Protein AF-A0AB36V144-F1 (afdb_monomer)

Structure (mmCIF, N/CA/C/O backbone):
data_AF-A0AB36V144-F1
#
_entry.id   AF-A0AB36V144-F1
#
loop_
_atom_site.group_PDB
_atom_site.id
_atom_site.type_symbol
_atom_site.label_atom_id
_atom_site.label_alt_id
_atom_site.label_comp_id
_atom_site.label_asym_id
_atom_site.label_entity_id
_atom_site.label_seq_id
_atom_site.pdbx_PDB_ins_code
_atom_site.Cartn_x
_atom_site.Cartn_y
_atom_site.Cartn_z
_atom_site.occupancy
_atom_site.B_iso_or_equiv
_atom_site.auth_seq_id
_atom_site.auth_comp_id
_atom_site.auth_asym_id
_atom_site.auth_atom_id
_atom_site.pdbx_PDB_model_num
ATOM 1 N N . MET A 1 1 ? 5.439 10.317 -1.975 1.00 59.59 1 MET A N 1
ATOM 2 C CA . MET A 1 1 ? 4.777 9.023 -1.677 1.00 59.59 1 MET A CA 1
ATOM 3 C C . MET A 1 1 ? 3.755 9.092 -0.541 1.00 59.59 1 MET A C 1
ATOM 5 O O . MET A 1 1 ? 2.732 8.418 -0.622 1.00 59.59 1 MET A O 1
ATOM 9 N N . ASP A 1 2 ? 3.993 9.880 0.512 1.00 68.00 2 ASP A N 1
ATOM 10 C CA . ASP A 1 2 ? 3.191 9.797 1.740 1.00 68.00 2 ASP A CA 1
ATOM 11 C C . ASP A 1 2 ? 1.730 10.237 1.601 1.00 68.00 2 ASP A C 1
ATOM 13 O O . ASP A 1 2 ? 0.830 9.527 2.039 1.00 68.00 2 ASP A O 1
ATOM 17 N N . LYS A 1 3 ? 1.474 11.369 0.938 1.00 78.19 3 LYS A N 1
ATOM 18 C CA . LYS A 1 3 ? 0.106 11.875 0.738 1.00 78.19 3 LYS A CA 1
ATOM 19 C C . LYS A 1 3 ? -0.752 10.902 -0.079 1.00 78.19 3 LYS A C 1
ATOM 21 O O . LYS A 1 3 ? -1.842 10.558 0.354 1.00 78.19 3 LYS A O 1
ATOM 26 N N . ILE A 1 4 ? -0.203 10.390 -1.183 1.00 77.56 4 ILE A N 1
ATOM 27 C CA . ILE A 1 4 ? -0.895 9.475 -2.106 1.00 77.56 4 ILE A CA 1
ATOM 28 C C . ILE A 1 4 ? -1.234 8.145 -1.421 1.00 77.56 4 ILE A C 1
ATOM 30 O O . ILE A 1 4 ? -2.373 7.700 -1.470 1.00 77.56 4 ILE A O 1
ATOM 34 N N . SER A 1 5 ? -0.273 7.520 -0.733 1.00 76.38 5 SER A N 1
ATOM 35 C CA . SER A 1 5 ? -0.536 6.262 -0.011 1.00 76.38 5 SER A CA 1
ATOM 36 C C . SER A 1 5 ? -1.549 6.445 1.124 1.00 76.38 5 SER A C 1
ATOM 38 O O . SER A 1 5 ? -2.386 5.575 1.331 1.00 76.38 5 SER A O 1
ATOM 40 N N . THR A 1 6 ? -1.530 7.579 1.834 1.00 82.44 6 THR A N 1
ATOM 41 C CA . THR A 1 6 ? -2.549 7.877 2.856 1.00 82.44 6 THR A CA 1
ATOM 42 C C . THR A 1 6 ? -3.933 8.077 2.241 1.00 82.44 6 THR A C 1
ATOM 44 O O . THR A 1 6 ? -4.915 7.597 2.797 1.00 82.44 6 THR A O 1
ATOM 47 N N . GLU A 1 7 ? -4.028 8.781 1.116 1.00 85.31 7 GLU A N 1
ATOM 48 C CA . GLU A 1 7 ? -5.297 9.034 0.429 1.00 85.31 7 GLU A CA 1
ATOM 49 C C . GLU A 1 7 ? -5.939 7.737 -0.076 1.00 85.31 7 GLU A C 1
ATOM 51 O O . GLU A 1 7 ? -7.120 7.501 0.169 1.00 85.31 7 GLU A O 1
ATOM 56 N N . ILE A 1 8 ? -5.146 6.847 -0.681 1.00 82.44 8 ILE A N 1
ATOM 57 C CA . ILE A 1 8 ? -5.614 5.532 -1.142 1.00 82.44 8 ILE A CA 1
ATOM 58 C C . ILE A 1 8 ? -6.207 4.729 0.023 1.00 82.44 8 ILE A C 1
ATOM 60 O O . ILE A 1 8 ? -7.322 4.229 -0.093 1.00 82.44 8 ILE A O 1
ATOM 64 N N . ILE A 1 9 ? -5.496 4.670 1.152 1.00 85.81 9 ILE A N 1
ATOM 65 C CA . ILE A 1 9 ? -5.888 3.905 2.349 1.00 85.81 9 ILE A CA 1
ATOM 66 C C . ILE A 1 9 ? -7.124 4.490 3.035 1.00 85.81 9 ILE A C 1
ATOM 68 O O . ILE A 1 9 ? -7.932 3.757 3.600 1.00 85.81 9 ILE A O 1
ATOM 72 N N . LYS A 1 10 ? -7.291 5.815 3.005 1.00 84.25 10 LYS A N 1
ATOM 73 C CA . LYS A 1 10 ? -8.473 6.465 3.584 1.00 84.25 10 LYS A CA 1
ATOM 74 C C . LYS A 1 10 ? -9.726 6.274 2.735 1.00 84.25 10 LYS A C 1
ATOM 76 O O . LYS A 1 10 ? -10.810 6.198 3.302 1.00 84.25 10 LYS A O 1
ATOM 81 N N . ASN A 1 11 ? -9.571 6.195 1.416 1.00 85.06 11 ASN A N 1
ATOM 82 C CA . ASN A 1 11 ? -10.694 6.140 0.481 1.00 85.06 11 ASN A CA 1
ATOM 83 C C . ASN A 1 11 ? -11.094 4.712 0.073 1.00 85.06 11 ASN A C 1
ATOM 85 O O . ASN A 1 11 ? -12.143 4.546 -0.542 1.00 85.06 11 ASN A O 1
ATOM 89 N N . HIS A 1 12 ? -10.285 3.694 0.391 1.00 81.44 12 HIS A N 1
ATOM 90 C CA . HIS A 1 12 ? -10.536 2.305 -0.001 1.00 81.44 12 HIS A CA 1
ATOM 91 C C . HIS A 1 12 ? -10.318 1.348 1.172 1.00 81.44 12 HIS A C 1
ATOM 93 O O . HIS A 1 12 ? -9.294 1.402 1.853 1.00 81.44 12 HIS A O 1
ATOM 99 N N . ASP A 1 13 ? -11.269 0.436 1.375 1.00 78.31 13 ASP A N 1
ATOM 100 C CA . ASP A 1 13 ? -11.190 -0.576 2.434 1.00 78.31 13 ASP A CA 1
ATOM 101 C C . ASP A 1 13 ? -10.320 -1.777 2.049 1.00 78.31 13 ASP A C 1
ATOM 103 O O . ASP A 1 13 ? -9.638 -2.366 2.893 1.00 78.31 13 ASP A O 1
ATOM 107 N N . VAL A 1 14 ? -10.327 -2.109 0.756 1.00 81.25 14 VAL A N 1
ATOM 108 C CA . VAL A 1 14 ? -9.574 -3.212 0.163 1.00 81.25 14 VAL A CA 1
ATOM 109 C C . VAL A 1 14 ? -8.811 -2.693 -1.047 1.00 81.25 14 VAL A C 1
ATOM 111 O O . VAL A 1 14 ? -9.388 -2.079 -1.944 1.00 81.25 14 VAL A O 1
ATOM 114 N N . ILE A 1 15 ? -7.507 -2.946 -1.075 1.00 83.31 15 ILE A N 1
ATOM 115 C CA . ILE A 1 15 ? -6.599 -2.493 -2.128 1.00 83.31 15 ILE A CA 1
ATOM 116 C C . ILE A 1 15 ? -5.980 -3.722 -2.783 1.00 83.31 15 ILE A C 1
ATOM 118 O O . ILE A 1 15 ? -5.223 -4.456 -2.150 1.00 83.31 15 ILE A O 1
ATOM 122 N N . GLY A 1 16 ? -6.300 -3.944 -4.056 1.00 78.50 16 GLY A N 1
ATOM 123 C CA . GLY A 1 16 ? -5.643 -4.951 -4.883 1.00 78.50 16 GLY A CA 1
ATOM 124 C C . GLY A 1 16 ? -4.365 -4.388 -5.500 1.00 78.50 16 GLY A C 1
ATOM 125 O O . GLY A 1 16 ? -4.411 -3.366 -6.184 1.00 78.50 16 GLY A O 1
ATOM 126 N N . ILE A 1 17 ? -3.232 -5.044 -5.269 1.00 76.44 17 ILE A N 1
ATOM 127 C CA . ILE A 1 17 ? -1.964 -4.756 -5.942 1.00 76.44 17 ILE A CA 1
ATOM 128 C C . ILE A 1 17 ? -1.648 -5.955 -6.824 1.00 76.44 17 ILE A C 1
ATOM 130 O O . ILE A 1 17 ? -1.363 -7.042 -6.327 1.00 76.44 17 ILE A O 1
ATOM 134 N N . GLU A 1 18 ? -1.693 -5.771 -8.137 1.00 69.94 18 GLU A N 1
ATOM 135 C CA . GLU A 1 18 ? -1.201 -6.794 -9.053 1.00 69.94 18 GLU A CA 1
ATOM 136 C C . GLU A 1 18 ? 0.328 -6.817 -8.997 1.00 69.94 18 GLU A C 1
ATOM 138 O O . GLU A 1 18 ? 0.978 -5.778 -9.159 1.00 69.94 18 GLU A O 1
ATOM 143 N N . ASP A 1 19 ? 0.913 -8.004 -8.824 1.00 68.25 19 ASP A N 1
ATOM 144 C CA . ASP A 1 19 ? 2.340 -8.242 -9.068 1.00 68.25 19 ASP A CA 1
ATOM 145 C C . ASP A 1 19 ? 2.591 -8.306 -10.585 1.00 68.25 19 ASP A C 1
ATOM 147 O O . ASP A 1 19 ? 3.176 -9.239 -11.134 1.00 68.25 19 ASP A O 1
ATOM 151 N N . LEU A 1 20 ? 2.082 -7.305 -11.311 1.00 58.34 20 LEU A N 1
ATOM 152 C CA . LEU A 1 20 ? 2.562 -6.992 -12.642 1.00 58.34 20 LEU A CA 1
ATOM 153 C C . LEU A 1 20 ? 4.005 -6.579 -12.429 1.00 58.34 20 LEU A C 1
ATOM 155 O O . LEU A 1 20 ? 4.261 -5.439 -12.035 1.00 58.34 20 LEU A O 1
ATOM 159 N N . GLN A 1 21 ? 4.912 -7.543 -12.627 1.00 54.88 21 GLN A N 1
ATOM 160 C CA . GLN A 1 21 ? 6.357 -7.377 -12.549 1.00 54.88 21 GLN A CA 1
ATOM 161 C C . GLN A 1 21 ? 6.699 -5.935 -12.903 1.00 54.88 21 GLN A C 1
ATOM 163 O O . GLN A 1 21 ? 6.316 -5.479 -13.982 1.00 54.88 21 GLN A O 1
ATOM 168 N N . VAL A 1 22 ? 7.373 -5.210 -12.009 1.00 56.59 22 VAL A N 1
ATOM 169 C CA . VAL A 1 22 ? 7.750 -3.792 -12.184 1.00 56.59 22 VAL A CA 1
ATOM 170 C C . VAL A 1 22 ? 8.256 -3.510 -13.616 1.00 56.59 22 VAL A C 1
ATOM 172 O O . VAL A 1 22 ? 7.976 -2.459 -14.189 1.00 56.59 22 VAL A O 1
ATOM 175 N N . SER A 1 23 ? 8.870 -4.513 -14.249 1.00 56.91 23 SER A N 1
ATOM 176 C CA . SER A 1 23 ? 9.149 -4.676 -15.682 1.00 56.91 23 SER A CA 1
ATOM 177 C C . SER A 1 23 ? 8.066 -4.186 -16.664 1.00 56.91 23 SER A C 1
ATOM 179 O O . SER A 1 23 ? 8.393 -3.508 -17.632 1.00 56.91 23 SER A O 1
ATOM 181 N N . ASN A 1 24 ? 6.789 -4.537 -16.483 1.00 57.94 24 ASN A N 1
ATOM 182 C CA . ASN A 1 24 ? 5.692 -4.171 -17.386 1.00 57.94 24 ASN A CA 1
ATOM 183 C C . ASN A 1 24 ? 5.170 -2.751 -17.130 1.00 57.94 24 ASN A C 1
ATOM 185 O O . ASN A 1 24 ? 4.785 -2.070 -18.080 1.00 57.94 24 ASN A O 1
ATOM 189 N N . MET A 1 25 ? 5.228 -2.261 -15.888 1.00 57.84 25 MET A N 1
ATOM 190 C CA . MET A 1 25 ? 4.938 -0.853 -15.589 1.00 57.84 25 MET A CA 1
ATOM 191 C C . MET A 1 25 ? 6.030 0.081 -16.122 1.00 57.84 25 MET A C 1
ATOM 193 O O . MET A 1 25 ? 5.712 1.166 -16.605 1.00 57.84 25 MET A O 1
ATOM 197 N N . LEU A 1 26 ? 7.290 -0.373 -16.144 1.00 54.62 26 LEU A N 1
ATOM 198 C CA . LEU A 1 26 ? 8.406 0.321 -16.800 1.00 54.62 26 LEU A CA 1
ATOM 199 C C . LEU A 1 26 ? 8.271 0.381 -18.333 1.00 54.62 26 LEU A C 1
ATOM 201 O O . LEU A 1 26 ? 8.802 1.300 -18.952 1.00 54.62 26 LEU A O 1
ATOM 205 N N . LYS A 1 27 ? 7.538 -0.550 -18.959 1.00 54.62 27 LYS A N 1
ATOM 206 C CA . LYS A 1 27 ? 7.254 -0.516 -20.408 1.00 54.62 27 LYS A CA 1
ATOM 207 C C . LYS A 1 27 ? 6.183 0.509 -20.784 1.00 54.62 27 LYS A C 1
ATOM 209 O O . LYS A 1 27 ? 6.168 0.993 -21.913 1.00 54.62 27 LYS A O 1
ATOM 214 N N . ASN A 1 28 ? 5.280 0.858 -19.866 1.00 61.06 28 ASN A N 1
ATOM 215 C CA . ASN A 1 28 ? 4.254 1.862 -20.129 1.00 61.06 28 ASN A CA 1
ATOM 216 C C . ASN A 1 28 ? 4.814 3.263 -19.847 1.00 61.06 28 ASN A C 1
ATOM 218 O O . ASN A 1 28 ? 4.685 3.773 -18.738 1.00 61.06 28 ASN A O 1
ATOM 222 N N . HIS A 1 29 ? 5.437 3.891 -20.849 1.00 58.84 29 HIS A N 1
ATOM 223 C CA . HIS A 1 29 ? 6.181 5.158 -20.732 1.00 58.84 29 HIS A CA 1
ATOM 224 C C . HIS A 1 29 ? 5.471 6.296 -19.969 1.00 58.84 29 HIS A C 1
ATOM 226 O O . HIS A 1 29 ? 6.147 7.12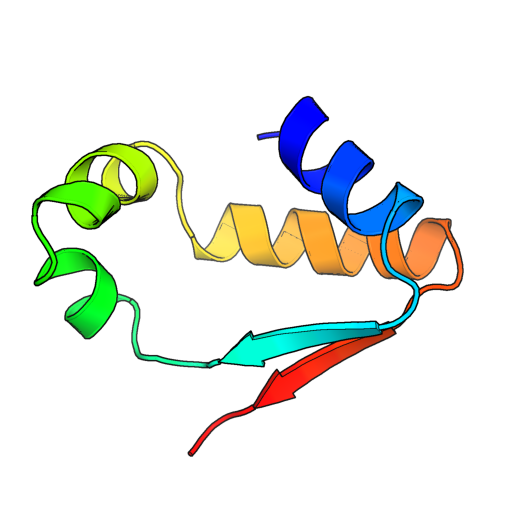1 -19.352 1.00 58.84 29 HIS A O 1
ATOM 232 N N . LYS A 1 30 ? 4.129 6.348 -19.971 1.00 58.69 30 LYS A N 1
ATOM 233 C CA . LYS A 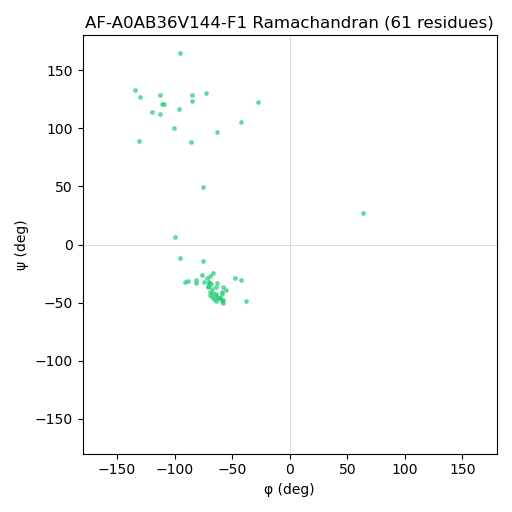1 30 ? 3.358 7.342 -19.200 1.00 58.69 30 LYS A CA 1
ATOM 234 C C . LYS A 1 30 ? 3.429 7.116 -17.688 1.00 58.69 30 LYS A C 1
ATOM 236 O O . LYS A 1 30 ? 3.533 8.079 -16.937 1.00 58.69 30 LYS A O 1
ATOM 241 N N . LEU A 1 31 ? 3.366 5.860 -17.253 1.00 54.72 31 LEU A N 1
ATOM 242 C CA . LEU A 1 31 ? 3.416 5.471 -15.841 1.00 54.72 31 LEU A CA 1
ATOM 243 C C . LEU A 1 31 ? 4.854 5.201 -15.391 1.00 54.72 31 LEU A C 1
ATOM 245 O O . LEU A 1 31 ? 5.217 5.534 -14.270 1.00 54.72 31 LEU A O 1
ATOM 249 N N . ALA A 1 32 ? 5.695 4.696 -16.294 1.00 56.84 32 ALA A N 1
ATOM 250 C CA . ALA A 1 32 ? 7.098 4.390 -16.059 1.00 56.84 32 ALA A CA 1
ATOM 251 C C . ALA A 1 32 ? 7.888 5.587 -15.530 1.00 56.84 32 ALA A C 1
ATOM 253 O O . ALA A 1 32 ? 8.703 5.400 -14.644 1.00 56.84 32 ALA A O 1
ATOM 254 N N . LYS A 1 33 ? 7.633 6.811 -16.016 1.00 56.88 33 LYS A N 1
ATOM 255 C CA . LYS A 1 33 ? 8.343 8.011 -15.544 1.00 56.88 33 LYS A CA 1
ATOM 256 C C . L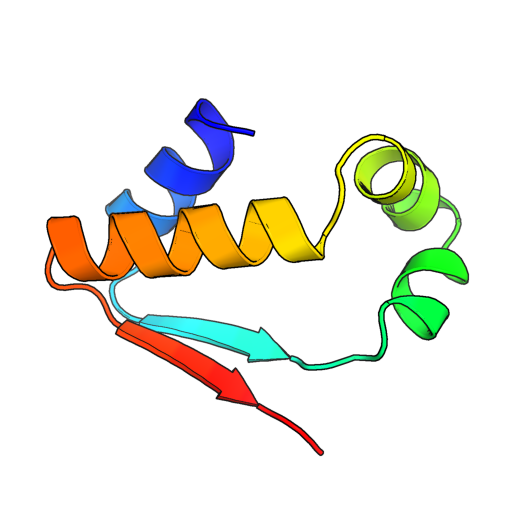YS A 1 33 ? 7.967 8.387 -14.105 1.00 56.88 33 LYS A C 1
ATOM 258 O O . LYS A 1 33 ? 8.840 8.671 -13.299 1.00 56.88 33 LYS A O 1
ATOM 263 N N . AL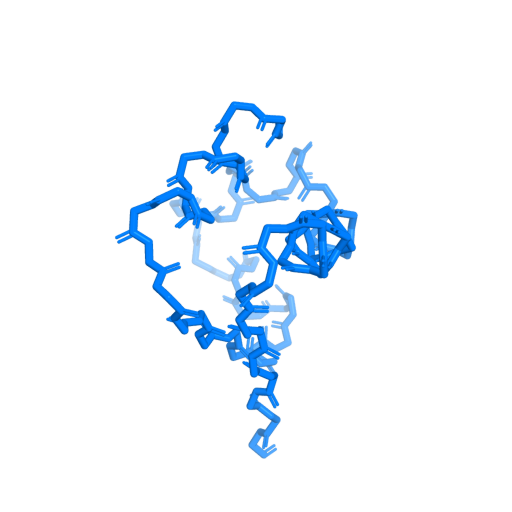A A 1 34 ? 6.676 8.337 -13.772 1.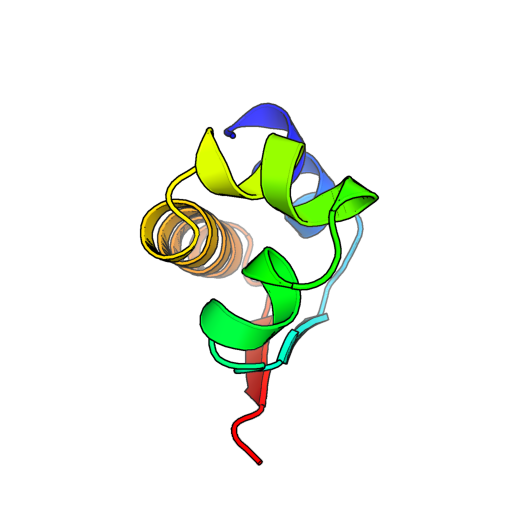00 54.50 34 ALA A N 1
ATOM 264 C CA . ALA A 1 34 ? 6.192 8.625 -12.420 1.00 54.50 34 ALA A CA 1
ATOM 265 C C . ALA A 1 34 ? 6.550 7.512 -11.417 1.00 54.50 34 ALA A C 1
ATOM 267 O O . ALA A 1 34 ? 6.713 7.779 -10.230 1.00 54.50 34 ALA A O 1
ATOM 268 N N . ILE A 1 35 ? 6.680 6.269 -11.894 1.00 54.88 35 ILE A N 1
ATOM 269 C CA . ILE A 1 35 ? 7.030 5.092 -11.090 1.00 54.88 35 ILE A CA 1
ATOM 270 C C . ILE A 1 35 ? 8.555 4.900 -11.001 1.00 54.88 35 ILE A C 1
ATOM 272 O O . ILE A 1 35 ? 9.041 4.451 -9.973 1.00 54.88 35 ILE A O 1
ATOM 276 N N . SER A 1 36 ? 9.358 5.276 -12.003 1.00 55.38 36 SER A N 1
ATOM 277 C CA . SER A 1 36 ? 10.826 5.150 -11.927 1.00 55.38 36 SER A CA 1
ATOM 278 C C . SER A 1 36 ? 11.444 6.113 -10.916 1.00 55.38 36 SER A C 1
ATOM 280 O O . SER A 1 36 ? 12.494 5.822 -10.357 1.00 55.38 36 SER A O 1
ATOM 282 N N . GLU A 1 37 ? 10.792 7.248 -10.658 1.00 53.84 37 GLU A N 1
ATOM 283 C CA . GLU A 1 37 ? 11.178 8.189 -9.596 1.00 53.84 37 GLU A CA 1
ATOM 284 C C . GLU A 1 37 ? 10.795 7.679 -8.192 1.00 53.84 37 GLU A C 1
ATOM 286 O O . GLU A 1 37 ? 11.253 8.198 -7.176 1.00 53.84 37 GLU A O 1
ATOM 291 N N . VAL A 1 38 ? 9.946 6.652 -8.121 1.00 56.53 38 VAL A N 1
ATOM 292 C CA . VAL A 1 38 ? 9.213 6.232 -6.929 1.00 56.53 38 VAL A CA 1
ATOM 293 C C . VAL A 1 38 ? 9.415 4.727 -6.783 1.00 56.53 38 VAL A C 1
ATOM 295 O O . VAL A 1 38 ? 8.628 3.949 -7.304 1.00 56.53 38 VAL A O 1
ATOM 298 N N . SER A 1 39 ? 10.479 4.311 -6.081 1.00 71.06 39 SER A N 1
ATOM 299 C CA . SER A 1 39 ? 10.793 2.892 -5.832 1.00 71.06 39 SER A CA 1
ATOM 300 C C . SER A 1 39 ? 9.523 2.103 -5.479 1.00 71.06 39 SER A C 1
ATOM 302 O O . SER A 1 39 ? 8.950 2.273 -4.401 1.00 71.06 39 SER A O 1
ATOM 304 N N . TRP A 1 40 ? 9.028 1.296 -6.425 1.00 73.31 40 TRP A N 1
ATOM 305 C CA . TRP A 1 40 ? 7.703 0.670 -6.338 1.00 73.31 40 TRP A CA 1
ATOM 306 C C . TRP A 1 40 ? 7.598 -0.284 -5.147 1.00 73.31 40 TRP A C 1
ATOM 308 O O . TRP A 1 40 ? 6.558 -0.364 -4.495 1.00 73.31 40 TRP A O 1
ATOM 318 N N . SER A 1 41 ? 8.709 -0.940 -4.807 1.00 74.25 41 SER A N 1
ATOM 319 C CA . SER A 1 41 ? 8.831 -1.743 -3.591 1.00 74.25 41 SER A CA 1
ATOM 320 C C . SER A 1 41 ? 8.585 -0.903 -2.338 1.00 74.25 41 SER A C 1
ATOM 322 O O . SER A 1 41 ? 7.831 -1.317 -1.465 1.00 74.25 41 SER A O 1
ATOM 324 N N . GLN A 1 42 ? 9.134 0.311 -2.277 1.00 78.50 42 GLN A N 1
ATOM 325 C CA . GLN A 1 42 ? 8.942 1.209 -1.143 1.00 78.50 42 GLN A CA 1
ATOM 326 C C . GLN A 1 42 ? 7.518 1.768 -1.075 1.00 78.50 42 GLN A C 1
ATOM 328 O O . GLN A 1 42 ? 6.954 1.888 0.013 1.00 78.50 42 GLN A O 1
ATOM 333 N N . PHE A 1 43 ? 6.901 2.049 -2.224 1.00 79.12 43 PHE A N 1
ATOM 334 C CA . PHE A 1 43 ? 5.493 2.439 -2.273 1.00 79.12 43 PHE A CA 1
ATOM 335 C C . PHE A 1 43 ? 4.570 1.314 -1.785 1.00 79.12 43 PHE A C 1
ATOM 337 O O . PHE A 1 43 ? 3.668 1.566 -0.983 1.00 79.12 43 PHE A O 1
ATOM 344 N N . ARG A 1 44 ? 4.839 0.069 -2.196 1.00 81.75 44 ARG A N 1
ATOM 345 C CA . ARG A 1 44 ? 4.131 -1.115 -1.699 1.00 81.75 44 ARG A CA 1
ATOM 346 C C . ARG A 1 44 ? 4.283 -1.254 -0.185 1.00 81.75 44 ARG A C 1
ATOM 348 O O . ARG A 1 44 ? 3.272 -1.363 0.505 1.00 81.75 44 ARG A O 1
ATOM 355 N N . SER A 1 45 ? 5.505 -1.155 0.342 1.00 84.25 45 SER A N 1
ATOM 356 C CA . SER A 1 45 ? 5.741 -1.212 1.790 1.00 84.25 45 SER A CA 1
ATOM 357 C C . SER A 1 45 ? 4.979 -0.120 2.551 1.00 84.25 45 SER A C 1
ATOM 359 O O . SER A 1 45 ? 4.462 -0.374 3.635 1.00 84.25 45 SER A O 1
ATOM 361 N N . MET A 1 46 ? 4.851 1.088 1.988 1.00 86.44 46 MET A N 1
ATOM 362 C CA . MET A 1 46 ? 4.056 2.160 2.603 1.00 86.44 46 MET A CA 1
ATOM 363 C C . MET A 1 46 ? 2.555 1.863 2.615 1.00 86.44 46 MET A C 1
ATOM 365 O O . MET A 1 46 ? 1.885 2.210 3.589 1.00 86.44 46 MET A O 1
ATOM 369 N N . LEU A 1 47 ? 2.019 1.251 1.555 1.00 85.94 47 LEU A N 1
ATOM 370 C CA . LEU A 1 47 ? 0.615 0.839 1.508 1.00 85.94 47 LEU A CA 1
ATOM 371 C C . LEU A 1 47 ? 0.331 -0.263 2.527 1.00 85.94 47 LEU A C 1
ATOM 373 O O . LEU A 1 47 ? -0.619 -0.129 3.290 1.00 85.94 47 LEU A O 1
ATOM 377 N N . GLU A 1 48 ? 1.170 -1.296 2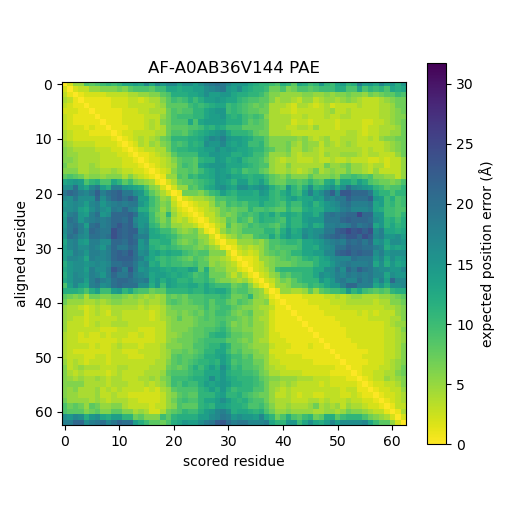.595 1.00 85.94 48 GLU A N 1
ATOM 378 C CA . GLU A 1 48 ? 1.038 -2.386 3.573 1.00 85.94 48 GLU A CA 1
ATOM 379 C C . GLU A 1 48 ? 1.122 -1.855 5.014 1.00 85.94 48 GLU A C 1
ATOM 381 O O . GLU A 1 48 ? 0.257 -2.152 5.842 1.00 85.94 48 GLU A O 1
ATOM 386 N N . TYR A 1 49 ? 2.103 -0.990 5.296 1.00 88.44 49 TYR A N 1
ATOM 387 C CA . TYR A 1 49 ? 2.261 -0.348 6.603 1.00 88.44 49 TYR A CA 1
ATOM 388 C C . TYR A 1 49 ? 1.015 0.448 7.013 1.00 88.44 49 TYR A C 1
ATOM 390 O O . TY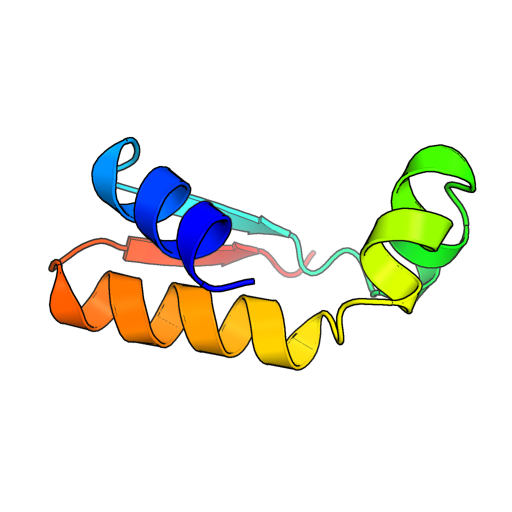R A 1 49 ? 0.490 0.274 8.115 1.00 88.44 49 TYR A O 1
ATOM 398 N N . LYS A 1 50 ? 0.510 1.311 6.126 1.00 87.56 50 LYS A N 1
ATOM 399 C CA . LYS A 1 50 ? -0.668 2.135 6.425 1.00 87.56 50 LYS A CA 1
ATOM 400 C C . LYS A 1 50 ? -1.940 1.307 6.485 1.00 87.56 50 LYS A C 1
ATOM 402 O O . LYS A 1 50 ? -2.784 1.586 7.324 1.00 87.56 50 LYS A O 1
ATOM 407 N N . ALA A 1 51 ? -2.082 0.285 5.652 1.00 88.12 51 ALA A N 1
ATOM 408 C CA . ALA A 1 51 ? -3.255 -0.575 5.682 1.00 88.12 51 ALA A CA 1
ATOM 409 C C . ALA A 1 51 ? -3.379 -1.251 7.043 1.00 88.12 51 ALA A C 1
ATOM 411 O O . ALA A 1 51 ? -4.427 -1.148 7.675 1.00 88.12 51 ALA A O 1
ATOM 412 N N . ASN A 1 52 ? -2.271 -1.791 7.555 1.00 87.81 52 ASN A N 1
ATOM 413 C CA . ASN A 1 52 ? -2.220 -2.348 8.901 1.00 87.81 52 ASN A CA 1
ATOM 414 C C . ASN A 1 52 ? -2.591 -1.305 9.972 1.00 87.81 52 ASN A C 1
ATOM 416 O O . ASN A 1 52 ? -3.345 -1.596 10.895 1.00 87.81 52 ASN A O 1
ATOM 420 N N . TRP A 1 53 ? -2.117 -0.064 9.826 1.00 87.38 53 TRP A N 1
ATOM 421 C CA . TRP A 1 53 ? -2.383 0.998 10.800 1.00 87.38 53 TRP A CA 1
ATOM 422 C C . TRP A 1 53 ? -3.843 1.479 10.818 1.00 87.38 53 TRP A C 1
ATOM 424 O O . TRP A 1 53 ? -4.355 1.853 11.870 1.00 87.38 53 TRP A O 1
ATOM 434 N N . TYR A 1 54 ? -4.522 1.447 9.669 1.00 85.81 54 TYR A N 1
ATOM 435 C CA . TYR A 1 54 ? -5.922 1.863 9.514 1.00 85.81 54 TYR A CA 1
ATOM 436 C C . TYR A 1 54 ? -6.915 0.685 9.493 1.00 85.81 54 TYR A C 1
ATOM 438 O O . TYR A 1 54 ? -8.101 0.898 9.235 1.00 85.81 54 TYR A O 1
ATOM 446 N N . GLY A 1 55 ? -6.454 -0.548 9.740 1.00 87.25 55 GLY A N 1
ATOM 447 C CA . GLY A 1 55 ? -7.286 -1.756 9.692 1.00 87.25 55 GLY A CA 1
ATOM 448 C C . GLY A 1 55 ? -7.852 -2.064 8.300 1.00 87.25 55 GLY A C 1
ATOM 449 O O . GLY A 1 55 ? -8.931 -2.639 8.188 1.00 87.25 55 GLY A O 1
ATOM 450 N N . LYS A 1 56 ? -7.159 -1.632 7.242 1.00 89.75 56 LYS A N 1
ATOM 451 C CA . LYS A 1 56 ? -7.507 -1.897 5.840 1.00 89.75 56 LYS A CA 1
ATOM 452 C C . LYS A 1 56 ? -6.750 -3.109 5.319 1.00 89.75 56 LYS A C 1
ATOM 454 O O . LYS A 1 56 ? -5.740 -3.519 5.893 1.00 89.75 56 LYS A O 1
ATOM 459 N N . GLN A 1 57 ? -7.201 -3.645 4.192 1.00 85.12 57 GLN A N 1
ATOM 460 C CA . GLN A 1 57 ? -6.619 -4.851 3.619 1.00 85.12 57 GLN A CA 1
ATOM 461 C C . GLN A 1 57 ? -5.919 -4.556 2.291 1.00 85.12 57 GLN A C 1
ATOM 463 O O . GLN A 1 57 ? -6.501 -3.965 1.384 1.00 85.12 57 GLN A O 1
ATOM 468 N N . VAL A 1 58 ? -4.665 -4.991 2.169 1.00 84.06 58 VAL A N 1
ATOM 469 C CA . VAL A 1 58 ? -3.912 -4.972 0.909 1.00 84.06 58 VAL A CA 1
ATOM 470 C C . VAL A 1 58 ? -3.757 -6.412 0.444 1.00 84.06 58 VAL A C 1
ATOM 472 O O . VAL A 1 58 ? -3.216 -7.245 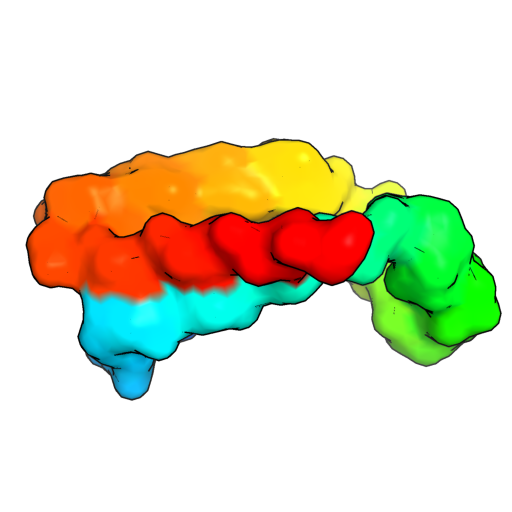1.168 1.00 84.06 58 VAL A O 1
ATOM 475 N N . ILE A 1 59 ? -4.263 -6.709 -0.748 1.00 83.69 59 ILE A N 1
ATOM 476 C CA . ILE A 1 59 ? -4.220 -8.036 -1.359 1.00 83.69 59 ILE A CA 1
ATOM 477 C C . ILE A 1 59 ? -3.267 -7.963 -2.537 1.00 83.69 59 ILE A C 1
ATOM 479 O O . ILE A 1 59 ? -3.474 -7.185 -3.466 1.00 83.69 59 ILE A O 1
ATOM 483 N N . VAL A 1 60 ? -2.226 -8.785 -2.498 1.00 77.81 60 VAL A N 1
ATOM 484 C CA . VAL A 1 60 ? -1.260 -8.881 -3.588 1.00 77.81 60 VAL A CA 1
ATOM 485 C C . VAL A 1 60 ? -1.660 -10.054 -4.462 1.00 77.81 60 VAL A C 1
ATOM 487 O O . VAL A 1 60 ? -1.686 -11.194 -4.002 1.00 77.81 60 VAL A O 1
ATOM 490 N N . VAL A 1 61 ? -2.004 -9.763 -5.711 1.00 74.38 61 VAL A N 1
ATOM 491 C CA . VAL A 1 61 ? -2.410 -10.768 -6.689 1.00 74.38 61 VAL A CA 1
ATOM 492 C C . VAL A 1 61 ? -1.214 -11.043 -7.590 1.00 74.38 61 VAL A C 1
ATOM 494 O O . VAL A 1 61 ? -0.903 -10.261 -8.488 1.00 74.38 61 VAL A O 1
ATOM 497 N N . SER A 1 62 ? -0.518 -12.145 -7.321 1.00 62.66 62 SER A N 1
ATOM 498 C CA . SER A 1 62 ? 0.445 -12.737 -8.250 1.00 62.66 62 SER A CA 1
ATOM 499 C C . SER A 1 62 ? -0.309 -13.636 -9.225 1.00 62.66 62 SER A C 1
ATOM 501 O O . SER A 1 62 ? -1.093 -14.480 -8.786 1.00 62.66 62 SER A O 1
ATOM 503 N N . LYS A 1 63 ? -0.094 -13.445 -10.527 1.00 55.97 63 LY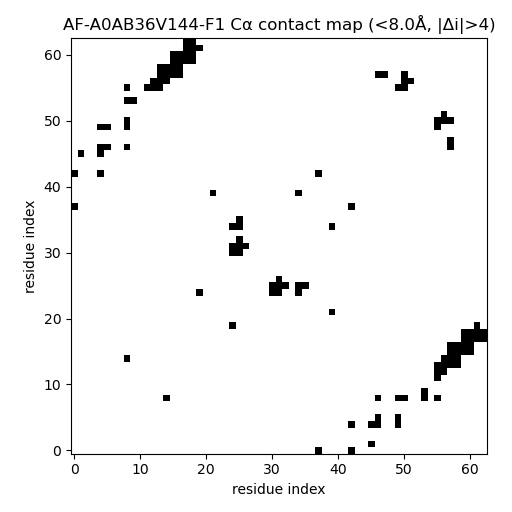S A N 1
ATOM 504 C CA . LYS A 1 63 ? -0.637 -14.327 -11.563 1.00 55.97 63 LYS A CA 1
ATOM 505 C C . LYS A 1 63 ? 0.300 -15.497 -11.831 1.00 55.97 63 LYS A C 1
ATOM 507 O O . LYS A 1 63 ? 1.526 -15.254 -11.842 1.00 55.97 63 LYS A O 1
#

InterPro domains:
  IPR010095 Cas12f1-like, TNB domain [PF07282] (40-62)
  IPR010095 Cas12f1-like, TNB domain [TIGR01766] (2-62)

Secondary structure (DSSP, 8-state):
-HHHHHHHHHH-SEEEEE---HHHHHHSHHHHHHHHTS-HHHHHHHHHHHHHHHT-EEEEE--

pLDDT: mean 72.74, std 12.57, range [53.84, 89.75]

Organism: Bacillus thuringiensis (NCBI:txid1428)

Solvent-accessible surface area (backbone atoms only — not comparable to full-atom values): 3751 Å² total; per-residue (Å²): 112,68,70,61,46,51,50,52,54,73,76,36,65,66,44,80,42,67,60,65,53,67,70,63,48,55,67,40,64,85,54,17,59,69,42,70,80,39,60,60,70,59,54,50,54,50,39,52,54,49,17,62,74,71,76,33,45,72,45,75,46,73,129

Foldseek 3Di:
DQVVLLVCLVVDQEAEDEPPPVVVLCVPVVRVVVVVVPPVVVSVVSNVVVCVVSVGYYHYDYD

Mean predicted aligned error: 8.09 Å

Sequence (63 aa):
MDKISTEIIKNHDVIGIEDLQVSNMLKNHKLAKAISEVSWSQFRSMLEYKANWYGKQVIVVSK

Nearest PDB structures (foldseek):
  8exa-assembly1_A  TM=6.082E-01  e=5.524E-03  Deinococcus radiodurans R1 = ATCC 13939 = DSM 20539
  8iaz-assembly1_A  TM=7.082E-01  e=4.044E-02  Firmicutes bacterium AM43-11BH
  4dql-assembly3_A  TM=3.206E-01  e=8.880E-01  Priestia megaterium

Radius of gyration: 11.94 Å; Cα contacts (8 Å, |Δi|>4): 63; chains: 1; bounding box: 22×26×32 Å